Protein AF-A0A958ZWV7-F1 (afdb_monomer_lite)

Sequence (128 aa):
MEQNTYFDALLYLLRVIVYADGVFDEDEVRAIKDICKQEDVSEEYYGDFVSRTKGFSEKKMYQNGIDMIQECTLDEQLRTFAWLYKIAEVDGKVHVKEVRFLLYSLRHTDIEFAQVEKKAGELPAILV

pLDDT: mean 87.5, std 10.65, range [54.66, 96.94]

Structure (mmCIF, N/CA/C/O backbone):
data_AF-A0A958ZWV7-F1
#
_entry.id   AF-A0A958ZWV7-F1
#
loop_
_atom_site.group_PDB
_atom_site.id
_atom_site.type_symbol
_atom_site.label_atom_id
_atom_site.label_alt_id
_atom_site.label_comp_id
_atom_site.label_asym_id
_atom_site.label_entity_id
_atom_site.label_seq_id
_atom_site.pdbx_PDB_ins_code
_atom_site.Cartn_x
_atom_site.Cartn_y
_atom_site.Cartn_z
_atom_site.occupancy
_atom_site.B_iso_or_equiv
_atom_site.auth_seq_id
_atom_site.auth_comp_id
_atom_site.auth_asym_id
_atom_site.auth_atom_id
_atom_site.pdbx_PDB_model_num
ATOM 1 N N . MET A 1 1 ? -15.580 13.233 -5.140 1.00 54.66 1 MET A N 1
ATOM 2 C CA . MET A 1 1 ? -14.699 12.662 -6.178 1.00 54.66 1 MET A CA 1
ATOM 3 C C . MET A 1 1 ? -15.098 11.222 -6.428 1.00 54.66 1 MET A C 1
ATOM 5 O O . MET A 1 1 ? -15.689 10.617 -5.539 1.00 54.66 1 MET A O 1
ATOM 9 N N . GLU A 1 2 ? -14.842 10.703 -7.624 1.00 60.16 2 GLU A N 1
ATOM 10 C CA . GLU A 1 2 ? -15.098 9.297 -7.938 1.00 60.16 2 GLU A CA 1
ATOM 11 C C . GLU A 1 2 ? -14.123 8.422 -7.142 1.00 60.16 2 GLU A C 1
ATOM 13 O O . GLU A 1 2 ? -12.933 8.723 -7.047 1.00 60.16 2 GLU A O 1
ATOM 18 N N . GLN A 1 3 ? -14.653 7.402 -6.477 1.00 70.12 3 GLN A N 1
ATOM 19 C CA . GLN A 1 3 ? -13.875 6.495 -5.647 1.00 70.12 3 GLN A CA 1
ATOM 20 C C . GLN A 1 3 ? -13.039 5.591 -6.560 1.00 70.12 3 GLN A C 1
ATOM 22 O O . GLN A 1 3 ? -13.586 4.981 -7.475 1.00 70.12 3 GLN A O 1
ATOM 27 N N . ASN A 1 4 ? -11.727 5.513 -6.333 1.00 91.00 4 ASN A N 1
ATOM 28 C CA . ASN A 1 4 ? -10.831 4.658 -7.103 1.00 91.00 4 ASN A CA 1
ATOM 29 C C . ASN A 1 4 ? -10.458 3.434 -6.256 1.00 91.00 4 ASN A C 1
ATOM 31 O O . ASN A 1 4 ? -9.744 3.552 -5.258 1.00 91.00 4 ASN A O 1
ATOM 35 N N . THR A 1 5 ? -10.957 2.260 -6.651 1.00 95.25 5 THR A N 1
ATOM 36 C CA . THR A 1 5 ? -10.759 0.996 -5.925 1.00 95.25 5 THR A CA 1
ATOM 37 C C . THR A 1 5 ? -9.283 0.659 -5.729 1.00 95.25 5 THR A C 1
ATOM 39 O O . THR A 1 5 ? -8.903 0.250 -4.634 1.00 95.25 5 THR A O 1
ATOM 42 N N . TYR A 1 6 ? -8.440 0.893 -6.739 1.00 96.56 6 TYR A N 1
ATOM 43 C CA . TYR A 1 6 ? -7.003 0.640 -6.655 1.00 96.56 6 TYR A CA 1
ATOM 44 C C . TYR A 1 6 ? -6.324 1.549 -5.625 1.00 96.56 6 TYR A C 1
ATOM 46 O O . TYR A 1 6 ? -5.631 1.063 -4.729 1.00 96.56 6 TYR A O 1
ATOM 54 N N . PHE A 1 7 ? -6.568 2.860 -5.691 1.00 96.81 7 PHE A N 1
ATOM 55 C CA . PHE A 1 7 ? -5.989 3.802 -4.728 1.00 96.81 7 PHE A CA 1
ATOM 56 C C . PHE A 1 7 ? -6.476 3.538 -3.304 1.00 96.81 7 PHE A C 1
ATOM 58 O O . PHE A 1 7 ? -5.694 3.606 -2.357 1.00 96.81 7 PHE A O 1
ATOM 65 N N . ASP A 1 8 ? -7.750 3.188 -3.144 1.00 96.31 8 ASP A N 1
ATOM 66 C CA . ASP A 1 8 ? -8.300 2.818 -1.845 1.00 96.31 8 ASP A CA 1
ATOM 67 C C . ASP A 1 8 ? -7.630 1.564 -1.285 1.00 96.31 8 ASP A C 1
ATOM 69 O O . ASP A 1 8 ? -7.192 1.577 -0.133 1.00 96.31 8 ASP A O 1
ATOM 73 N N . ALA A 1 9 ? -7.502 0.514 -2.099 1.00 96.56 9 ALA A N 1
ATOM 74 C CA . ALA A 1 9 ? -6.837 -0.725 -1.719 1.00 96.56 9 ALA A CA 1
ATOM 75 C C . ALA A 1 9 ? -5.378 -0.479 -1.307 1.00 96.56 9 ALA A C 1
ATOM 77 O O . ALA A 1 9 ? -4.964 -0.896 -0.222 1.00 96.56 9 ALA A O 1
ATOM 78 N N . LEU A 1 10 ? -4.624 0.260 -2.128 1.00 96.94 10 LEU A N 1
ATOM 79 C CA . LEU A 1 10 ? -3.239 0.637 -1.852 1.00 96.94 10 LEU A CA 1
ATOM 80 C C . LEU A 1 10 ? -3.117 1.371 -0.512 1.00 96.94 10 LEU A C 1
ATOM 82 O O . LEU A 1 10 ? -2.317 0.981 0.336 1.00 96.94 10 LEU A O 1
ATOM 86 N N . LEU A 1 11 ? -3.929 2.406 -0.290 1.00 95.56 11 LEU A N 1
ATOM 87 C CA . LEU A 1 11 ? -3.855 3.227 0.918 1.00 95.56 11 LEU A CA 1
ATOM 88 C C . LEU A 1 11 ? -4.293 2.471 2.178 1.00 95.56 11 LEU A C 1
ATOM 90 O O . LEU A 1 11 ? -3.682 2.650 3.234 1.00 95.56 11 LEU A O 1
ATOM 94 N N . TYR A 1 12 ? -5.316 1.614 2.085 1.00 95.50 12 TYR A N 1
ATOM 95 C CA . TYR A 1 12 ? -5.710 0.745 3.196 1.00 95.50 12 TYR A CA 1
ATOM 96 C C . TYR A 1 12 ? -4.583 -0.210 3.581 1.00 95.50 12 TYR A C 1
ATOM 98 O O . TYR A 1 12 ? -4.257 -0.313 4.762 1.00 95.50 12 TYR A O 1
ATOM 106 N N . LEU A 1 13 ? -3.969 -0.879 2.603 1.00 94.44 13 LEU A N 1
ATOM 107 C CA . LEU A 1 13 ? -2.923 -1.865 2.866 1.00 94.44 13 LEU A CA 1
ATOM 108 C C . LEU A 1 13 ? -1.611 -1.220 3.319 1.00 94.44 13 LEU A C 1
ATOM 110 O O . LEU A 1 13 ? -0.982 -1.742 4.236 1.00 94.44 13 LEU A O 1
ATOM 114 N N . LEU A 1 14 ? -1.237 -0.059 2.768 1.00 92.06 14 LEU A N 1
ATOM 115 C CA . LEU A 1 14 ? -0.104 0.717 3.277 1.00 92.06 14 LEU A CA 1
ATOM 116 C C . LEU A 1 14 ? -0.323 1.046 4.750 1.00 92.06 14 LEU A C 1
ATOM 118 O O . LEU A 1 14 ? 0.526 0.726 5.572 1.00 92.06 14 LEU A O 1
ATOM 122 N N . ARG A 1 15 ? -1.495 1.590 5.107 1.00 89.06 15 ARG A N 1
ATOM 123 C CA . ARG A 1 15 ? -1.832 1.901 6.503 1.00 89.06 15 ARG A CA 1
ATOM 124 C C . ARG A 1 15 ? -1.769 0.681 7.412 1.00 89.06 15 ARG A C 1
ATOM 126 O O . ARG A 1 15 ? -1.289 0.828 8.521 1.00 89.06 15 ARG A O 1
ATOM 133 N N . VAL A 1 16 ? -2.229 -0.488 6.971 1.00 88.62 16 VAL A N 1
ATOM 134 C CA . VAL A 1 16 ? -2.141 -1.728 7.764 1.00 88.62 16 VAL A CA 1
ATOM 135 C C . VAL A 1 16 ? -0.693 -2.092 8.067 1.00 88.62 16 VAL A C 1
ATOM 137 O O . VAL A 1 16 ? -0.389 -2.469 9.191 1.00 88.62 16 VAL A O 1
ATOM 140 N N . ILE A 1 17 ? 0.188 -1.974 7.075 1.00 84.31 17 ILE A N 1
ATOM 141 C CA . ILE A 1 17 ? 1.579 -2.388 7.223 1.00 84.31 17 ILE A CA 1
ATOM 142 C C . ILE A 1 17 ? 2.375 -1.418 8.099 1.00 84.31 17 ILE A C 1
ATOM 144 O O . ILE A 1 17 ? 3.082 -1.876 8.989 1.00 84.31 17 ILE A O 1
ATOM 148 N N . VAL A 1 18 ? 2.256 -0.103 7.886 1.00 80.19 18 VAL A N 1
ATOM 149 C CA . VAL A 1 18 ? 2.968 0.866 8.741 1.00 80.19 18 VAL A CA 1
ATOM 150 C C . VAL A 1 18 ? 2.317 1.037 10.115 1.00 80.19 18 VAL A C 1
ATOM 152 O O . VAL A 1 18 ? 3.003 1.263 11.089 1.00 80.19 18 VAL A O 1
ATOM 155 N N . TYR A 1 19 ? 1.009 0.821 10.272 1.00 72.44 19 TYR A N 1
ATOM 156 C CA . TYR A 1 19 ? 0.360 0.953 11.586 1.00 72.44 19 TYR A CA 1
ATOM 157 C C . TYR A 1 19 ? 0.444 -0.301 12.479 1.00 72.44 19 TYR A C 1
ATOM 159 O O . TYR A 1 19 ? -0.243 -0.371 13.500 1.00 72.44 19 TYR A O 1
ATOM 167 N N . ALA A 1 20 ? 1.246 -1.306 12.114 1.00 60.06 20 ALA A N 1
ATOM 168 C CA . ALA A 1 20 ? 1.278 -2.602 12.797 1.00 60.06 20 ALA A CA 1
ATOM 169 C C . ALA A 1 20 ? 1.714 -2.529 14.279 1.00 60.06 20 ALA A C 1
ATOM 171 O O . ALA A 1 20 ? 1.360 -3.409 15.065 1.00 60.06 20 ALA A O 1
ATOM 172 N N . ASP A 1 21 ? 2.447 -1.488 14.693 1.00 58.59 21 ASP A N 1
ATOM 173 C CA . ASP A 1 21 ? 2.897 -1.295 16.081 1.00 58.59 21 ASP A CA 1
ATOM 174 C C . ASP A 1 21 ? 1.994 -0.355 16.916 1.00 58.59 21 ASP A C 1
ATOM 176 O O . ASP A 1 21 ? 2.197 -0.192 18.124 1.00 58.59 21 ASP A O 1
ATOM 180 N N . GLY A 1 22 ? 0.958 0.223 16.294 1.00 57.50 22 GLY A N 1
ATOM 181 C CA . GLY A 1 22 ? -0.002 1.132 16.919 1.00 57.50 22 GLY A CA 1
ATOM 182 C C . GLY A 1 22 ? 0.451 2.594 17.048 1.00 57.50 22 GLY A C 1
ATOM 183 O O . GLY A 1 22 ? -0.309 3.398 17.606 1.00 57.50 22 GLY A O 1
ATOM 184 N N . VAL A 1 23 ? 1.625 2.974 16.528 1.00 59.66 23 VAL A N 1
ATOM 185 C CA . VAL A 1 23 ? 2.163 4.342 16.575 1.00 59.66 23 VAL A CA 1
ATOM 186 C C . VAL A 1 23 ? 2.411 4.853 15.156 1.00 59.66 23 VAL A C 1
ATOM 188 O O . VAL A 1 23 ? 3.269 4.351 14.457 1.00 59.66 23 VAL A O 1
ATOM 191 N N . PHE A 1 24 ? 1.699 5.906 14.736 1.00 63.03 24 PHE A N 1
ATOM 192 C CA . PHE A 1 24 ? 2.049 6.599 13.490 1.00 63.03 24 PHE A CA 1
ATOM 193 C C . PHE A 1 24 ? 3.275 7.485 13.715 1.00 63.03 24 PHE A C 1
ATOM 195 O O . PHE A 1 24 ? 3.186 8.505 14.405 1.00 63.03 24 PHE A O 1
ATOM 202 N N . ASP A 1 25 ? 4.384 7.105 13.098 1.00 71.88 25 ASP A N 1
ATOM 203 C CA . ASP A 1 25 ? 5.602 7.902 12.983 1.00 71.88 25 ASP A CA 1
ATOM 204 C C . ASP A 1 25 ? 5.462 8.911 11.813 1.00 71.88 25 ASP A C 1
ATOM 206 O O . ASP A 1 25 ? 4.746 8.682 10.832 1.00 71.88 25 ASP A O 1
ATOM 210 N N . GLU A 1 26 ? 6.100 10.080 11.921 1.00 79.69 26 GLU A N 1
ATOM 211 C CA . GLU A 1 26 ? 6.135 11.067 10.838 1.00 79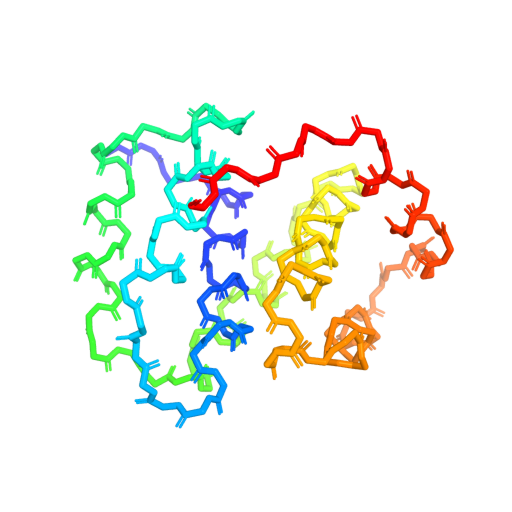.69 26 GLU A CA 1
ATOM 212 C C . GLU A 1 26 ? 6.778 10.514 9.561 1.00 79.69 26 GLU A C 1
ATOM 214 O O . GLU A 1 26 ? 6.339 10.868 8.462 1.00 79.69 26 GLU A O 1
ATOM 219 N N . ASP A 1 27 ? 7.783 9.651 9.692 1.00 80.12 27 ASP A N 1
ATOM 220 C CA . ASP A 1 27 ? 8.518 9.076 8.570 1.00 80.12 27 ASP A CA 1
ATOM 221 C C . ASP A 1 27 ? 7.626 8.111 7.766 1.00 80.12 27 ASP A C 1
ATOM 223 O O . ASP A 1 27 ? 7.618 8.148 6.536 1.00 80.12 27 ASP A O 1
ATOM 227 N N . GLU A 1 28 ? 6.741 7.357 8.423 1.00 79.94 28 GLU A N 1
ATOM 228 C CA . GLU A 1 28 ? 5.744 6.506 7.755 1.00 79.94 28 GLU A CA 1
ATOM 229 C C . GLU A 1 28 ? 4.721 7.327 6.964 1.00 79.94 28 GLU A C 1
ATOM 231 O O . GLU A 1 28 ? 4.323 6.978 5.847 1.00 79.94 28 GLU A O 1
ATOM 236 N N . VAL A 1 29 ? 4.299 8.463 7.526 1.00 85.19 29 VAL A N 1
ATOM 237 C CA . VAL A 1 29 ? 3.393 9.388 6.839 1.00 85.19 29 VAL A CA 1
ATOM 238 C C . VAL A 1 29 ? 4.081 10.015 5.627 1.00 85.19 29 VAL A C 1
ATOM 240 O O . VAL A 1 29 ? 3.427 10.200 4.595 1.00 85.19 29 VAL A O 1
ATOM 243 N N . ARG A 1 30 ? 5.376 10.344 5.724 1.00 88.31 30 ARG A N 1
ATOM 244 C CA . ARG A 1 30 ? 6.164 10.840 4.585 1.00 88.31 30 ARG A CA 1
ATOM 245 C C . ARG A 1 30 ? 6.310 9.770 3.509 1.00 88.31 30 ARG A C 1
ATOM 247 O O . ARG A 1 30 ? 6.030 10.079 2.354 1.00 88.31 30 ARG A O 1
ATOM 254 N N . ALA A 1 31 ? 6.618 8.529 3.885 1.00 88.69 31 ALA A N 1
ATOM 255 C CA . ALA A 1 31 ? 6.714 7.402 2.961 1.00 88.69 31 ALA A CA 1
ATOM 256 C C . ALA A 1 31 ? 5.410 7.196 2.174 1.00 88.69 31 ALA A C 1
ATOM 258 O O . ALA A 1 31 ? 5.435 7.149 0.946 1.00 88.69 31 ALA A O 1
ATOM 259 N N . ILE A 1 32 ? 4.253 7.163 2.852 1.00 91.50 32 ILE A N 1
ATOM 260 C CA . ILE A 1 32 ? 2.951 7.048 2.172 1.00 91.50 32 ILE A CA 1
ATOM 261 C C . ILE A 1 32 ? 2.730 8.219 1.210 1.00 91.50 32 ILE A C 1
ATOM 263 O O . ILE A 1 32 ? 2.288 8.011 0.084 1.00 91.50 32 ILE A O 1
ATOM 267 N N . LYS A 1 33 ? 3.030 9.454 1.629 1.00 92.19 33 LYS A N 1
ATOM 268 C CA . LYS A 1 33 ? 2.859 10.633 0.767 1.00 92.19 33 LYS A CA 1
ATOM 269 C C . LYS A 1 33 ? 3.763 10.597 -0.460 1.00 92.19 33 LYS A C 1
ATOM 271 O O . LYS A 1 33 ? 3.344 11.076 -1.510 1.00 92.19 33 LYS A O 1
ATOM 276 N N . ASP A 1 34 ? 4.977 10.075 -0.339 1.00 92.94 34 ASP A N 1
ATOM 277 C CA . ASP A 1 34 ? 5.867 9.909 -1.483 1.00 92.94 34 ASP A CA 1
ATOM 278 C C . ASP A 1 34 ? 5.310 8.864 -2.457 1.00 92.94 34 ASP A C 1
ATOM 280 O O . ASP A 1 34 ? 5.165 9.157 -3.640 1.00 92.94 34 ASP A O 1
ATOM 284 N N . ILE A 1 35 ? 4.844 7.714 -1.955 1.00 94.56 35 ILE A N 1
ATOM 285 C CA . ILE A 1 35 ? 4.162 6.697 -2.775 1.00 94.56 35 ILE A CA 1
ATOM 286 C C . ILE A 1 35 ? 2.938 7.291 -3.487 1.00 94.56 35 ILE A C 1
ATOM 288 O O . ILE A 1 35 ? 2.779 7.092 -4.688 1.00 94.56 35 ILE A O 1
ATOM 292 N N . CYS A 1 36 ? 2.111 8.079 -2.789 1.00 95.38 36 CYS A N 1
ATOM 293 C CA . CYS A 1 36 ? 0.980 8.783 -3.399 1.00 95.38 36 CYS A CA 1
ATOM 294 C C . CYS A 1 36 ? 1.412 9.643 -4.591 1.00 95.38 36 CYS A C 1
ATOM 296 O O . CYS A 1 36 ? 0.752 9.614 -5.622 1.00 95.38 36 CYS A O 1
ATOM 298 N N . LYS A 1 37 ? 2.522 10.385 -4.478 1.00 94.88 37 LYS A N 1
ATOM 299 C CA . LYS A 1 37 ? 3.041 11.198 -5.588 1.00 94.88 37 LYS A CA 1
ATOM 300 C C . LYS A 1 37 ? 3.499 10.338 -6.763 1.00 94.88 37 LYS A C 1
ATOM 302 O O . LYS A 1 37 ? 3.248 10.714 -7.898 1.00 94.88 37 LYS A O 1
ATOM 307 N N . GLN A 1 38 ? 4.160 9.210 -6.499 1.00 95.31 38 GLN A N 1
ATOM 308 C CA . GLN A 1 38 ? 4.631 8.293 -7.547 1.00 95.31 38 GLN A CA 1
ATOM 309 C C . GLN A 1 38 ? 3.478 7.581 -8.273 1.00 95.31 38 GLN A C 1
ATOM 311 O O . GLN A 1 38 ? 3.629 7.179 -9.423 1.00 95.31 38 GLN A O 1
ATOM 316 N N . GLU A 1 39 ? 2.337 7.422 -7.603 1.00 95.12 39 GLU A N 1
ATOM 317 C CA . GLU A 1 39 ? 1.111 6.819 -8.139 1.00 95.12 39 GLU A CA 1
ATOM 318 C C . GLU A 1 39 ? 0.084 7.864 -8.618 1.00 95.12 39 GLU A C 1
ATOM 320 O O . GLU A 1 39 ? -1.058 7.514 -8.910 1.00 95.12 39 GLU A O 1
ATOM 325 N N . ASP A 1 40 ? 0.471 9.145 -8.690 1.00 94.88 40 ASP A N 1
ATOM 326 C CA . ASP A 1 40 ? -0.389 10.268 -9.089 1.00 94.88 40 ASP A CA 1
ATOM 327 C C . ASP A 1 40 ? -1.695 10.393 -8.265 1.00 94.88 40 ASP A C 1
ATOM 329 O O . ASP A 1 40 ? -2.718 10.910 -8.725 1.00 94.88 40 ASP A O 1
ATOM 333 N N . VAL A 1 41 ? -1.665 9.962 -7.002 1.00 95.50 41 VAL A N 1
ATOM 334 C CA . VAL A 1 41 ? -2.755 10.157 -6.040 1.00 95.50 41 VAL A CA 1
ATOM 335 C C . VAL A 1 41 ? -2.724 11.603 -5.551 1.00 95.50 41 VAL A C 1
ATOM 337 O O . VAL A 1 41 ? -1.765 12.047 -4.914 1.00 95.50 41 VAL A O 1
ATOM 340 N N . SER A 1 42 ? -3.796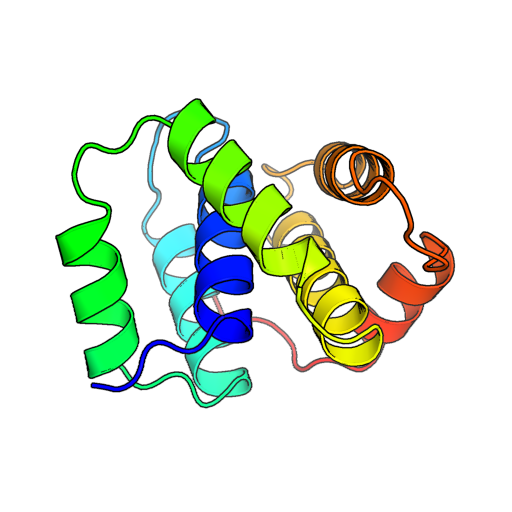 12.351 -5.818 1.00 94.75 42 SER A N 1
ATOM 341 C CA . SER A 1 42 ? -3.878 13.757 -5.419 1.00 94.75 42 SER A CA 1
ATOM 342 C C . SER A 1 42 ? -3.885 13.929 -3.895 1.00 94.75 42 SER A C 1
ATOM 344 O O . SER A 1 42 ? -4.399 13.093 -3.145 1.00 94.75 42 SER A O 1
ATOM 346 N N . GLU A 1 43 ? -3.360 15.062 -3.418 1.00 92.44 43 GLU A N 1
ATOM 347 C CA . GLU A 1 43 ? -3.403 15.397 -1.988 1.00 92.44 43 GLU A CA 1
ATOM 348 C C . GLU A 1 43 ? -4.841 15.489 -1.458 1.00 92.44 43 GLU A C 1
ATOM 350 O O . GLU A 1 43 ? -5.094 15.117 -0.314 1.00 92.44 43 GLU A O 1
ATOM 355 N N . GLU A 1 44 ? -5.783 15.933 -2.297 1.00 93.75 44 GLU A N 1
ATOM 356 C CA . GLU A 1 44 ? -7.213 15.973 -1.976 1.00 93.75 44 GLU A CA 1
ATOM 357 C C . GLU A 1 44 ? -7.765 14.558 -1.752 1.00 93.75 44 GLU A C 1
ATOM 359 O O . GLU A 1 44 ? -8.379 14.297 -0.720 1.00 93.75 44 GLU A O 1
ATOM 364 N N . TYR A 1 45 ? -7.467 13.615 -2.657 1.00 95.38 45 TYR A N 1
ATOM 365 C CA . TYR A 1 45 ? -7.898 12.220 -2.529 1.00 95.38 45 TYR A CA 1
ATOM 366 C C . TYR A 1 45 ? -7.331 11.575 -1.262 1.00 95.38 45 TYR A C 1
ATOM 368 O O . TYR A 1 45 ? -8.047 10.914 -0.508 1.00 95.38 45 TYR A O 1
ATOM 376 N N . TYR A 1 46 ? -6.043 11.800 -0.988 1.00 94.25 46 TYR A N 1
ATOM 377 C CA . TYR A 1 46 ? -5.409 11.299 0.227 1.00 94.25 46 TYR A CA 1
ATOM 378 C C . TYR A 1 46 ? -5.992 11.943 1.497 1.00 94.25 46 TYR A C 1
ATOM 380 O O . TYR A 1 46 ? -6.228 11.254 2.490 1.00 94.25 46 TYR A O 1
ATOM 388 N N . GLY A 1 47 ? -6.269 13.249 1.481 1.00 92.75 47 GLY A N 1
ATOM 389 C CA . GLY A 1 47 ? -6.907 13.956 2.594 1.00 92.75 47 GLY A CA 1
ATOM 390 C C . GLY A 1 47 ? -8.313 13.431 2.900 1.00 92.75 47 GLY A C 1
ATOM 391 O O . GLY A 1 47 ? -8.650 13.187 4.067 1.00 92.75 47 GLY A O 1
ATOM 392 N N . ASP A 1 48 ? -9.100 13.174 1.858 1.00 94.00 48 ASP A N 1
ATOM 393 C CA . ASP A 1 48 ? -10.417 12.547 1.958 1.00 94.00 48 ASP A CA 1
ATOM 394 C C . ASP A 1 48 ? -10.315 11.118 2.497 1.00 94.00 48 ASP A C 1
ATOM 396 O O . ASP A 1 48 ? -11.074 10.740 3.397 1.00 94.00 48 ASP A O 1
ATOM 400 N N . PHE A 1 49 ? -9.333 10.344 2.018 1.00 93.81 49 PHE A N 1
ATOM 401 C CA . PHE A 1 49 ? -9.032 9.012 2.538 1.00 93.81 49 PHE A CA 1
ATOM 402 C C . PHE A 1 49 ? -8.763 9.054 4.046 1.00 93.81 49 PHE A C 1
ATOM 404 O O . PHE A 1 49 ? -9.403 8.333 4.809 1.00 93.81 49 PHE A O 1
ATOM 411 N N . VAL A 1 50 ? -7.862 9.923 4.505 1.00 91.56 50 VAL A N 1
ATOM 412 C CA . VAL A 1 50 ? -7.510 10.023 5.931 1.00 91.56 50 VAL A CA 1
ATOM 413 C C . VAL A 1 50 ? -8.720 10.434 6.773 1.00 91.56 50 VAL A C 1
ATOM 415 O O . VAL A 1 50 ? -8.929 9.909 7.870 1.00 91.56 50 VAL A O 1
ATOM 418 N N . SER A 1 51 ? -9.542 11.348 6.256 1.00 91.69 51 SER A N 1
ATOM 419 C CA . SER A 1 51 ? -10.734 11.840 6.948 1.00 91.69 51 SER A CA 1
ATOM 420 C C . SER A 1 51 ? -11.799 10.753 7.103 1.00 91.69 51 SER A C 1
ATOM 422 O O . SER A 1 51 ? -12.321 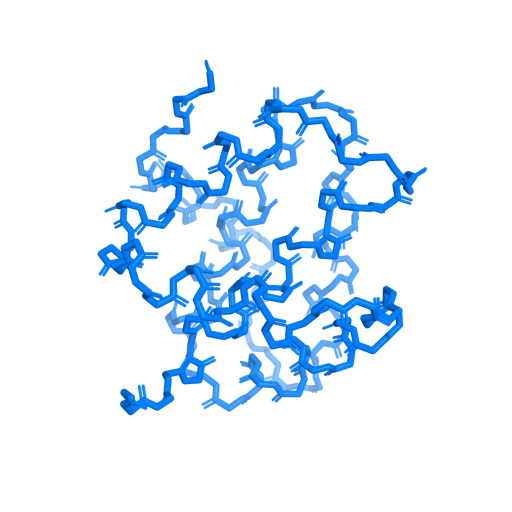10.559 8.204 1.00 91.69 51 SER A O 1
ATOM 424 N N . ARG A 1 52 ? -12.097 9.997 6.037 1.00 92.50 52 ARG A N 1
ATOM 425 C CA . ARG A 1 52 ? -13.138 8.951 6.048 1.00 92.50 52 ARG A CA 1
ATOM 426 C C . ARG A 1 52 ? -12.730 7.696 6.826 1.00 92.50 52 ARG A C 1
ATOM 428 O O . ARG A 1 52 ? -13.597 6.988 7.330 1.00 92.50 52 ARG A O 1
ATOM 435 N N . THR A 1 53 ? -11.430 7.407 6.934 1.00 91.00 53 THR A N 1
ATOM 436 C CA . THR A 1 53 ? -10.921 6.245 7.685 1.00 91.00 53 THR A CA 1
ATOM 437 C C . THR A 1 53 ? -10.578 6.577 9.133 1.00 91.00 53 THR A C 1
ATOM 439 O O . THR A 1 53 ? -10.085 5.715 9.865 1.00 91.00 53 THR A O 1
ATOM 442 N N . LYS A 1 54 ? -10.826 7.814 9.578 1.00 88.75 54 LYS A N 1
ATOM 443 C CA . LYS A 1 54 ? -10.575 8.230 10.957 1.00 88.75 54 LYS A CA 1
ATOM 444 C C . LYS A 1 54 ? -11.356 7.341 11.930 1.00 88.75 54 LYS A C 1
ATOM 446 O O . LYS A 1 54 ? -12.574 7.214 11.840 1.00 88.75 54 LYS A O 1
ATOM 451 N N . GLY A 1 55 ? -10.643 6.732 12.876 1.00 86.69 55 GLY A N 1
ATOM 452 C CA . GLY A 1 55 ? -11.232 5.843 13.882 1.00 86.69 55 GLY A CA 1
ATOM 453 C C . GLY A 1 55 ? -11.562 4.433 13.383 1.00 86.69 55 GLY A C 1
ATOM 454 O O . GLY A 1 55 ? -12.175 3.664 14.121 1.00 86.69 55 GLY A O 1
ATOM 455 N N . PHE A 1 56 ? -11.175 4.064 12.157 1.00 90.81 56 PHE A N 1
ATOM 456 C CA . PHE A 1 56 ? -11.231 2.663 11.744 1.00 90.81 56 PHE A CA 1
ATOM 457 C C . PHE A 1 56 ? -10.206 1.864 12.549 1.00 90.81 56 PHE A C 1
ATOM 459 O O . PHE A 1 56 ? -9.092 2.326 12.782 1.00 90.81 56 PHE A O 1
ATOM 466 N N . SER A 1 57 ? -10.588 0.660 12.970 1.00 88.94 57 SER A N 1
ATOM 467 C CA . SER A 1 57 ? -9.637 -0.285 13.547 1.00 88.94 57 SER A CA 1
ATOM 468 C C . SER A 1 57 ? -8.735 -0.863 12.460 1.00 88.94 57 SER A C 1
ATOM 470 O O . SER A 1 57 ? -9.142 -0.959 11.301 1.00 88.94 57 SER A O 1
ATOM 472 N N . GLU A 1 58 ? -7.553 -1.331 12.850 1.00 86.81 58 GLU A N 1
ATOM 473 C CA . GLU A 1 58 ? -6.628 -2.051 11.967 1.00 86.81 58 GLU A CA 1
ATOM 474 C C . GLU A 1 58 ? -7.331 -3.212 11.250 1.00 86.81 58 GLU A C 1
ATOM 476 O O . GLU A 1 58 ? -7.302 -3.296 10.027 1.00 86.81 58 GLU A O 1
ATOM 481 N N . LYS A 1 59 ? -8.097 -4.033 11.986 1.00 90.44 59 LYS A N 1
ATOM 482 C CA . LYS A 1 59 ? -8.909 -5.116 11.408 1.00 90.44 59 LYS A CA 1
ATOM 483 C C . LYS A 1 59 ? -9.838 -4.624 10.295 1.00 90.44 59 LYS A C 1
ATOM 485 O O . LYS A 1 59 ? -9.991 -5.308 9.287 1.00 90.44 59 LYS A O 1
ATOM 490 N N . LYS A 1 60 ? -10.479 -3.464 10.473 1.00 92.88 60 LYS A N 1
ATOM 491 C CA . LYS A 1 60 ? -11.381 -2.897 9.465 1.00 92.88 60 LYS A CA 1
ATOM 492 C C . LYS A 1 60 ? -10.607 -2.371 8.254 1.00 92.88 60 LYS A C 1
ATOM 494 O O . LYS A 1 60 ? -11.059 -2.569 7.133 1.00 92.88 60 LYS A O 1
ATOM 499 N N . MET A 1 61 ? -9.453 -1.735 8.468 1.00 92.25 61 MET A N 1
ATOM 500 C CA . MET A 1 61 ? -8.569 -1.308 7.376 1.00 92.25 61 MET A CA 1
ATOM 501 C C . MET A 1 61 ? -8.059 -2.509 6.574 1.00 92.25 61 MET A C 1
ATOM 503 O O . MET A 1 61 ? -8.134 -2.489 5.351 1.00 92.25 61 MET A O 1
ATOM 507 N N . TYR A 1 62 ? -7.641 -3.578 7.258 1.00 92.25 62 TYR A N 1
ATOM 508 C CA . TYR A 1 62 ? -7.230 -4.843 6.651 1.00 92.25 62 TYR A CA 1
ATOM 509 C C . TYR A 1 62 ? -8.340 -5.445 5.796 1.00 92.25 62 TYR A C 1
ATOM 511 O O . TYR A 1 62 ? -8.118 -5.743 4.628 1.00 92.25 62 TYR A O 1
ATOM 519 N N . GLN A 1 63 ? -9.542 -5.601 6.357 1.00 93.81 63 GLN A N 1
ATOM 520 C CA . GLN A 1 63 ? -10.668 -6.199 5.637 1.00 93.81 63 GLN A CA 1
ATOM 521 C C . GLN A 1 63 ? -11.012 -5.396 4.384 1.00 93.81 63 GLN A C 1
ATOM 523 O O . GLN A 1 63 ? -11.052 -5.965 3.300 1.00 93.81 63 GLN A O 1
ATOM 528 N N . ASN A 1 64 ? -11.145 -4.073 4.514 1.00 95.06 64 ASN A N 1
ATOM 529 C CA . ASN A 1 64 ? -11.414 -3.203 3.373 1.00 95.06 64 ASN A CA 1
ATOM 530 C C . ASN A 1 64 ? -10.308 -3.285 2.310 1.00 95.06 64 ASN A C 1
ATOM 532 O O . ASN A 1 64 ? -10.613 -3.390 1.128 1.00 95.06 64 ASN A O 1
ATOM 536 N N . GLY A 1 65 ? -9.036 -3.261 2.720 1.00 95.06 65 GLY A N 1
ATOM 537 C CA . GLY A 1 65 ? -7.904 -3.364 1.801 1.00 95.06 65 GLY A CA 1
ATOM 538 C C . GLY A 1 65 ? -7.886 -4.688 1.038 1.00 95.06 65 GLY A C 1
ATOM 539 O O . GLY A 1 65 ? -7.724 -4.682 -0.178 1.00 95.06 65 GLY A O 1
ATOM 540 N N . ILE A 1 66 ? -8.108 -5.813 1.728 1.00 94.62 66 ILE A N 1
ATOM 541 C CA . ILE A 1 66 ? -8.148 -7.147 1.110 1.00 94.62 66 ILE A CA 1
ATOM 542 C C . ILE A 1 66 ? -9.361 -7.324 0.194 1.00 94.62 66 ILE A C 1
ATOM 544 O O . ILE A 1 66 ? -9.231 -7.928 -0.869 1.00 94.62 66 ILE A O 1
ATOM 548 N N . ASP A 1 67 ? -10.529 -6.814 0.573 1.00 94.44 67 ASP A N 1
ATOM 549 C CA . ASP A 1 67 ? -11.716 -6.920 -0.275 1.00 94.44 67 ASP A CA 1
ATOM 550 C C . ASP A 1 67 ? -11.543 -6.083 -1.554 1.00 94.44 67 ASP A C 1
ATOM 552 O O . ASP A 1 67 ? -11.782 -6.585 -2.649 1.00 94.44 67 ASP A O 1
ATOM 556 N N . MET A 1 68 ? -11.021 -4.856 -1.444 1.00 95.50 68 MET A N 1
ATOM 557 C CA . MET A 1 68 ? -10.811 -3.969 -2.596 1.00 95.50 68 MET A CA 1
ATOM 558 C C . MET A 1 68 ? -9.668 -4.427 -3.511 1.00 95.50 68 MET A C 1
ATOM 560 O O . MET A 1 68 ? -9.796 -4.361 -4.732 1.00 95.50 68 MET A O 1
ATOM 564 N N . ILE A 1 69 ? -8.554 -4.930 -2.963 1.00 95.81 69 ILE A N 1
ATOM 565 C CA . ILE A 1 69 ? -7.416 -5.364 -3.792 1.00 95.81 69 ILE A CA 1
ATOM 566 C C . ILE A 1 69 ? -7.769 -6.583 -4.655 1.00 95.81 69 ILE A C 1
ATOM 568 O O . ILE A 1 69 ? -7.206 -6.761 -5.730 1.00 95.81 69 ILE A O 1
ATOM 572 N N . GLN A 1 70 ? -8.734 -7.403 -4.227 1.00 93.81 70 GLN A N 1
ATOM 573 C CA . GLN A 1 70 ? -9.231 -8.534 -5.018 1.00 93.81 70 GLN A CA 1
ATOM 574 C C . GLN A 1 70 ? -10.066 -8.110 -6.229 1.00 93.81 70 GLN A C 1
ATOM 576 O O . GLN A 1 70 ? -10.205 -8.891 -7.167 1.00 93.81 70 GLN A O 1
ATOM 581 N N . GLU A 1 71 ? -10.611 -6.895 -6.218 1.00 93.75 71 GLU A N 1
ATOM 582 C CA . GLU A 1 71 ? -11.333 -6.310 -7.352 1.00 93.75 71 GLU A CA 1
ATOM 583 C C . GLU A 1 71 ? -10.386 -5.625 -8.350 1.00 93.75 71 GLU A C 1
ATOM 585 O O . GLU A 1 71 ? -10.791 -5.300 -9.466 1.00 93.75 71 GLU A O 1
ATOM 590 N N . CYS A 1 72 ? -9.123 -5.419 -7.964 1.00 94.69 72 CYS A N 1
ATOM 591 C CA . CYS A 1 72 ? -8.110 -4.794 -8.805 1.00 94.69 72 CYS A CA 1
ATOM 592 C C . CYS A 1 72 ? -7.556 -5.774 -9.847 1.00 94.69 72 CYS A C 1
ATOM 594 O O . CYS A 1 72 ? -7.558 -6.996 -9.666 1.00 94.69 72 CYS A O 1
ATOM 596 N N . THR A 1 73 ? -7.015 -5.230 -10.933 1.00 94.69 73 THR A N 1
ATOM 597 C CA . THR A 1 73 ? -6.297 -6.004 -11.950 1.00 94.69 73 THR A CA 1
ATOM 598 C C . THR A 1 73 ? -5.016 -6.624 -11.388 1.00 94.69 73 THR A C 1
ATOM 600 O O . THR A 1 73 ? -4.469 -6.170 -10.386 1.00 94.69 73 THR A O 1
ATOM 603 N N . LEU A 1 74 ? -4.478 -7.646 -12.062 1.00 93.81 74 LEU A N 1
ATOM 604 C CA . LEU A 1 74 ? -3.218 -8.272 -11.640 1.00 93.8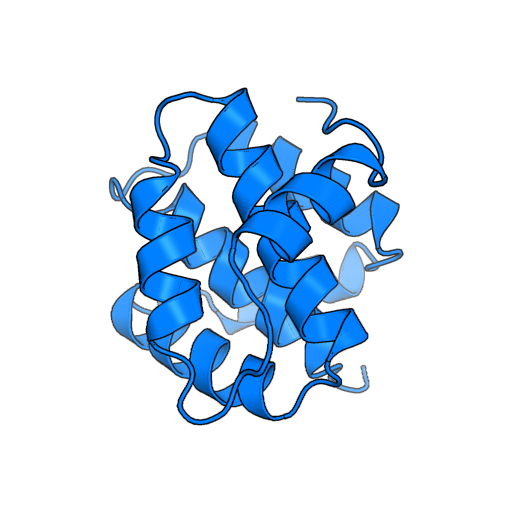1 74 LEU A CA 1
ATOM 605 C C . LEU A 1 74 ? -2.035 -7.287 -11.610 1.00 93.81 74 LEU A C 1
ATOM 607 O O . LEU A 1 74 ? -1.178 -7.421 -10.742 1.00 93.81 74 LEU A O 1
ATOM 611 N N . ASP A 1 75 ? -1.978 -6.305 -12.521 1.00 94.94 75 ASP A N 1
ATOM 612 C CA . ASP A 1 75 ? -0.906 -5.293 -12.505 1.00 94.94 75 ASP A CA 1
ATOM 613 C C . ASP A 1 75 ? -1.032 -4.369 -11.291 1.00 94.94 75 ASP A C 1
ATOM 615 O O . ASP A 1 75 ? -0.046 -4.134 -10.597 1.00 94.94 75 ASP A O 1
ATOM 619 N N . GLU A 1 76 ? -2.248 -3.913 -10.984 1.00 96.31 76 GLU A N 1
ATOM 620 C CA . GLU A 1 76 ? -2.539 -3.099 -9.800 1.00 96.31 76 GLU A CA 1
ATOM 621 C C . GLU A 1 76 ? -2.236 -3.860 -8.507 1.00 96.31 76 GLU A C 1
ATOM 623 O O . GLU A 1 76 ? -1.545 -3.336 -7.637 1.00 96.31 76 GLU A O 1
ATOM 628 N N . GLN A 1 77 ? -2.661 -5.124 -8.406 1.00 96.00 77 GLN A N 1
ATOM 629 C CA . GLN A 1 77 ? -2.316 -5.996 -7.281 1.00 96.00 77 GLN A CA 1
ATOM 630 C C . GLN A 1 77 ? -0.795 -6.106 -7.119 1.00 96.00 77 GLN A C 1
ATOM 632 O O . GLN A 1 77 ? -0.258 -5.832 -6.044 1.00 96.00 77 GLN A O 1
ATOM 637 N N . LEU A 1 78 ? -0.087 -6.463 -8.196 1.00 96.38 78 LEU A N 1
ATOM 638 C CA . LEU A 1 78 ? 1.366 -6.625 -8.193 1.00 96.38 78 LEU A CA 1
ATOM 639 C C . LEU A 1 78 ? 2.073 -5.333 -7.776 1.00 96.38 78 LEU A C 1
ATOM 641 O O . LEU A 1 78 ? 3.013 -5.364 -6.981 1.00 96.38 78 LEU A O 1
ATOM 645 N N . ARG A 1 79 ? 1.606 -4.196 -8.287 1.00 96.75 79 ARG A N 1
ATOM 646 C CA . ARG A 1 79 ? 2.125 -2.867 -7.970 1.00 96.75 79 ARG A CA 1
ATOM 647 C C . ARG A 1 79 ? 1.875 -2.487 -6.512 1.00 96.75 79 ARG A C 1
ATOM 649 O O . ARG A 1 79 ? 2.800 -2.008 -5.861 1.00 96.75 79 ARG A O 1
ATOM 656 N N . THR A 1 80 ? 0.691 -2.768 -5.963 1.00 96.56 80 THR A N 1
ATOM 657 C CA . THR A 1 80 ? 0.411 -2.576 -4.534 1.00 96.56 80 THR A CA 1
ATOM 658 C C . THR A 1 80 ? 1.374 -3.385 -3.675 1.00 96.56 80 THR A C 1
ATOM 660 O O . THR A 1 80 ? 2.041 -2.814 -2.814 1.00 96.56 80 THR A O 1
ATOM 663 N N . PHE A 1 81 ? 1.522 -4.689 -3.925 1.00 95.56 81 PHE A N 1
ATOM 664 C CA . PHE A 1 81 ? 2.453 -5.511 -3.146 1.00 95.56 81 PHE A CA 1
ATOM 665 C C . PHE A 1 81 ? 3.909 -5.082 -3.313 1.00 95.56 81 PHE A C 1
ATOM 667 O O . PHE A 1 81 ? 4.675 -5.177 -2.358 1.00 95.56 81 PHE A O 1
ATOM 674 N N . ALA A 1 82 ? 4.292 -4.570 -4.482 1.00 95.75 82 ALA A N 1
ATOM 675 C CA . ALA A 1 82 ? 5.628 -4.035 -4.704 1.00 95.75 82 ALA A CA 1
ATOM 676 C C . ALA A 1 82 ? 5.894 -2.784 -3.848 1.00 95.75 82 ALA A C 1
ATOM 678 O O . ALA A 1 82 ? 6.959 -2.684 -3.241 1.00 95.75 82 ALA A O 1
ATOM 679 N N . TRP A 1 83 ? 4.925 -1.873 -3.711 1.00 95.44 83 TRP A N 1
ATOM 680 C CA . TRP A 1 83 ? 5.037 -0.737 -2.786 1.00 95.44 83 TRP A CA 1
ATOM 681 C C . TRP A 1 83 ? 5.100 -1.169 -1.320 1.00 95.44 83 TRP A C 1
ATOM 683 O O . TRP A 1 83 ? 5.947 -0.679 -0.573 1.00 95.44 83 TRP A O 1
ATOM 693 N N . LEU A 1 84 ? 4.254 -2.125 -0.923 1.00 92.81 84 LEU A N 1
ATOM 694 C CA . LEU A 1 84 ? 4.266 -2.721 0.418 1.00 92.81 84 LEU A CA 1
ATOM 695 C C . LEU A 1 84 ? 5.611 -3.393 0.735 1.00 92.81 84 LEU A C 1
ATOM 697 O O . LEU A 1 84 ? 6.105 -3.313 1.856 1.00 92.81 84 LEU A O 1
ATOM 701 N N . TYR A 1 85 ? 6.229 -4.028 -0.258 1.00 91.88 85 TYR A N 1
ATOM 702 C CA . TYR A 1 85 ? 7.561 -4.603 -0.131 1.00 91.88 85 TYR A CA 1
ATOM 703 C C . TYR A 1 85 ? 8.630 -3.516 0.054 1.00 91.88 85 TYR A C 1
ATOM 705 O O . TYR A 1 85 ? 9.418 -3.599 0.992 1.00 91.88 85 TYR A O 1
ATOM 713 N N . LYS A 1 86 ? 8.625 -2.455 -0.766 1.00 90.31 86 LYS A N 1
ATOM 714 C CA . LYS A 1 86 ? 9.610 -1.364 -0.635 1.00 90.31 86 LYS A CA 1
ATOM 715 C C . LYS A 1 86 ? 9.539 -0.663 0.712 1.00 90.31 86 LYS A C 1
ATOM 717 O O . LYS A 1 86 ? 10.578 -0.409 1.308 1.00 90.31 86 LYS A O 1
ATOM 722 N N . ILE A 1 87 ? 8.338 -0.344 1.196 1.00 86.94 87 ILE A N 1
ATOM 723 C CA . ILE A 1 87 ? 8.205 0.333 2.492 1.00 86.94 87 ILE A CA 1
ATOM 724 C C . ILE A 1 87 ? 8.694 -0.568 3.637 1.00 86.94 87 ILE A C 1
ATOM 726 O O . ILE A 1 87 ? 9.315 -0.076 4.575 1.00 86.94 87 ILE A O 1
ATOM 730 N N . ALA A 1 88 ? 8.522 -1.891 3.508 1.00 84.69 88 ALA A N 1
ATOM 731 C CA . ALA A 1 88 ? 9.071 -2.864 4.447 1.00 84.69 88 ALA A CA 1
ATOM 732 C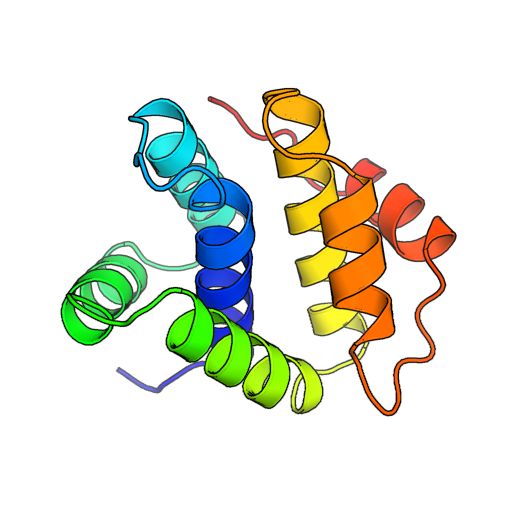 C . ALA A 1 88 ? 10.609 -2.906 4.460 1.00 84.69 88 ALA A C 1
ATOM 734 O O . ALA A 1 88 ? 11.213 -3.121 5.508 1.00 84.69 88 ALA A O 1
ATOM 735 N N . GLU A 1 89 ? 11.259 -2.684 3.316 1.00 82.56 89 GLU A N 1
ATOM 736 C CA . GLU A 1 89 ? 12.724 -2.659 3.226 1.00 82.56 89 GLU A CA 1
ATOM 737 C C . GLU A 1 89 ? 13.354 -1.374 3.775 1.00 82.56 89 GLU A C 1
ATOM 739 O O . GLU A 1 89 ? 14.484 -1.415 4.259 1.00 82.56 89 GLU A O 1
ATOM 744 N N . VAL A 1 90 ? 12.650 -0.241 3.691 1.00 72.00 90 VAL A N 1
ATOM 745 C CA . VAL A 1 90 ? 13.211 1.082 4.011 1.00 72.00 90 VAL A CA 1
ATOM 746 C C . VAL A 1 90 ? 13.394 1.296 5.514 1.00 72.00 90 VAL A C 1
ATOM 748 O O . VAL A 1 90 ? 14.437 1.803 5.920 1.00 72.00 90 VAL A O 1
ATOM 751 N N . ASP A 1 91 ? 12.418 0.912 6.341 1.00 62.00 91 ASP A N 1
ATOM 752 C CA . ASP A 1 91 ? 12.443 1.247 7.776 1.00 62.00 91 ASP A CA 1
ATOM 753 C C . ASP A 1 91 ? 12.923 0.080 8.659 1.00 62.00 91 ASP A C 1
ATOM 755 O O . ASP A 1 91 ? 13.261 0.257 9.826 1.00 62.00 91 ASP A O 1
ATOM 759 N N . GLY A 1 92 ? 12.947 -1.158 8.149 1.00 59.91 92 GLY A N 1
ATOM 760 C CA . GLY A 1 92 ? 13.311 -2.355 8.927 1.00 59.91 92 GLY A CA 1
ATOM 761 C C . GLY A 1 92 ? 12.398 -2.664 10.132 1.00 59.91 92 GLY A C 1
ATOM 762 O O . GLY A 1 92 ? 12.517 -3.742 10.718 1.00 59.91 92 GLY A O 1
ATOM 763 N N . LYS A 1 93 ? 11.485 -1.748 10.489 1.00 58.12 93 LYS A N 1
ATOM 764 C CA . LYS A 1 93 ? 10.421 -1.897 11.492 1.00 58.12 93 LYS A CA 1
ATOM 765 C C . LYS A 1 93 ? 9.300 -2.796 10.981 1.00 58.12 93 LYS A C 1
ATOM 767 O O . LYS A 1 93 ? 8.811 -3.653 11.708 1.00 58.12 93 LYS A O 1
ATOM 772 N N . VAL A 1 94 ? 8.955 -2.640 9.707 1.00 66.44 94 VAL A N 1
ATOM 773 C CA . VAL A 1 94 ? 7.998 -3.488 9.005 1.00 66.44 94 VAL A CA 1
ATOM 774 C C . VAL A 1 94 ? 8.710 -4.730 8.487 1.00 66.44 94 VAL A C 1
ATOM 776 O O . VAL A 1 94 ? 9.741 -4.653 7.818 1.00 66.44 94 VAL A O 1
ATOM 779 N N . HIS A 1 95 ? 8.148 -5.908 8.742 1.00 73.19 95 HIS A N 1
ATOM 780 C CA . HIS A 1 95 ? 8.774 -7.139 8.293 1.00 73.19 95 HIS A CA 1
ATOM 781 C C . HIS A 1 95 ? 8.264 -7.559 6.912 1.00 73.19 95 HIS A C 1
ATOM 783 O O . HIS A 1 95 ? 7.074 -7.775 6.711 1.00 73.19 95 HIS A O 1
ATOM 789 N N . VAL A 1 96 ? 9.179 -7.883 5.994 1.00 79.69 96 VAL A N 1
ATOM 790 C CA . VAL A 1 96 ? 8.872 -8.499 4.681 1.00 79.69 96 VAL A CA 1
ATOM 791 C C . VAL A 1 96 ? 7.933 -9.722 4.790 1.00 79.69 96 VAL A C 1
ATOM 793 O O . VAL A 1 96 ? 7.145 -10.006 3.886 1.00 79.69 96 VAL A O 1
ATOM 796 N N . LYS A 1 97 ? 7.959 -10.441 5.925 1.00 81.75 97 LYS A N 1
ATOM 797 C CA . LYS A 1 97 ? 7.041 -11.559 6.213 1.00 81.75 97 LYS A CA 1
ATOM 798 C C . LYS A 1 97 ? 5.562 -11.134 6.234 1.00 81.75 97 LYS A C 1
ATOM 800 O O . LYS A 1 97 ? 4.718 -11.927 5.837 1.00 81.75 97 LYS A O 1
ATOM 805 N N . GLU A 1 98 ? 5.248 -9.914 6.668 1.00 82.62 98 GLU A N 1
ATOM 806 C CA . GLU A 1 98 ? 3.882 -9.375 6.750 1.00 82.62 98 GLU A CA 1
ATOM 807 C C . GLU A 1 98 ? 3.325 -9.105 5.355 1.00 82.62 98 GLU A C 1
ATOM 809 O O . GLU A 1 98 ? 2.204 -9.513 5.057 1.00 82.62 98 GLU A O 1
ATOM 814 N N . VAL A 1 99 ? 4.151 -8.553 4.460 1.00 87.94 99 VAL A N 1
ATOM 815 C CA . VAL A 1 99 ? 3.824 -8.397 3.032 1.00 87.94 99 VAL A CA 1
ATOM 816 C C . VAL A 1 99 ? 3.512 -9.756 2.406 1.00 87.94 99 VAL A C 1
ATOM 818 O O . VAL A 1 99 ? 2.515 -9.913 1.704 1.00 87.94 99 VAL A O 1
ATOM 821 N N . ARG A 1 100 ? 4.331 -10.771 2.703 1.00 88.25 100 ARG A N 1
ATOM 822 C CA . ARG A 1 100 ? 4.113 -12.136 2.211 1.00 88.25 100 ARG A CA 1
ATOM 823 C C . ARG A 1 100 ? 2.815 -12.748 2.747 1.00 88.25 100 ARG A C 1
ATOM 825 O O . ARG A 1 100 ? 2.083 -13.370 1.984 1.00 88.25 100 ARG A O 1
ATOM 832 N N . PHE A 1 101 ? 2.508 -12.568 4.033 1.00 87.19 101 PHE A N 1
ATOM 833 C CA . PHE A 1 101 ? 1.248 -13.049 4.609 1.00 87.19 101 PHE A CA 1
ATOM 834 C C . PHE A 1 101 ? 0.025 -12.349 4.010 1.00 87.19 101 PHE A C 1
ATOM 836 O O . PHE A 1 101 ? -0.988 -13.008 3.783 1.00 87.19 101 PHE A O 1
ATOM 843 N N . LEU A 1 102 ? 0.122 -11.049 3.720 1.00 89.06 102 LEU A N 1
ATOM 844 C CA . LEU A 1 102 ? -0.924 -10.300 3.024 1.00 89.06 102 LEU A CA 1
ATOM 845 C C . LEU A 1 102 ? -1.129 -10.794 1.591 1.00 89.06 102 LEU A C 1
ATOM 847 O O . LEU A 1 102 ? -2.264 -10.968 1.167 1.00 89.06 102 LEU A O 1
ATOM 851 N N . LEU A 1 103 ? -0.051 -11.071 0.855 1.00 89.44 103 LEU A N 1
ATOM 852 C CA . LEU A 1 103 ? -0.160 -11.626 -0.494 1.00 89.44 103 LEU A CA 1
ATOM 853 C C . LEU A 1 103 ? -0.905 -12.966 -0.478 1.00 89.44 103 LEU A C 1
ATOM 855 O O . LEU A 1 103 ? -1.820 -13.192 -1.265 1.00 89.44 103 LEU A O 1
ATOM 859 N N . TYR A 1 104 ? -0.559 -13.838 0.467 1.00 89.31 104 TYR A N 1
ATOM 860 C CA . TYR A 1 104 ? -1.154 -15.170 0.573 1.00 89.31 104 TYR A CA 1
ATOM 861 C C . TYR A 1 104 ? -2.558 -15.187 1.185 1.00 89.31 104 TYR A C 1
ATOM 863 O O . TYR A 1 104 ? -3.203 -16.235 1.182 1.00 89.31 104 TYR A O 1
ATOM 871 N N . SER A 1 105 ? -3.058 -14.061 1.703 1.00 86.69 105 SER A N 1
ATOM 872 C CA . SER A 1 105 ? -4.457 -13.964 2.130 1.00 86.69 105 SER A CA 1
ATOM 873 C C . SER A 1 105 ? -5.416 -13.708 0.964 1.00 86.69 105 SER A C 1
ATOM 875 O O . SER A 1 105 ? -6.636 -13.807 1.136 1.00 86.69 105 SER A O 1
ATOM 877 N N . LEU A 1 106 ? -4.896 -13.419 -0.235 1.00 87.25 106 LEU A N 1
ATOM 878 C CA . LEU A 1 106 ? -5.714 -13.285 -1.432 1.00 87.25 106 LEU A CA 1
ATOM 879 C C . LEU A 1 106 ? -6.249 -14.643 -1.885 1.00 87.25 106 LEU A C 1
ATOM 881 O O . LEU A 1 106 ? -5.508 -15.607 -2.052 1.00 87.25 106 LEU A O 1
ATOM 885 N N . ARG A 1 107 ? -7.565 -14.712 -2.117 1.00 76.88 107 ARG A N 1
ATOM 886 C CA . ARG A 1 107 ? -8.255 -15.970 -2.447 1.00 76.88 107 ARG A CA 1
ATOM 887 C C . ARG A 1 107 ? -7.840 -16.556 -3.803 1.00 76.88 107 ARG A C 1
ATOM 889 O O . ARG A 1 107 ? -7.846 -17.774 -3.949 1.00 76.88 107 ARG A O 1
ATOM 896 N N . HIS A 1 108 ? -7.507 -15.704 -4.774 1.00 74.56 108 HIS A N 1
ATOM 897 C CA . HIS A 1 108 ? -7.261 -16.081 -6.172 1.00 74.56 108 HIS A CA 1
ATOM 898 C C . HIS A 1 108 ? -6.196 -15.188 -6.828 1.00 74.56 108 HIS A C 1
ATOM 900 O O . HIS A 1 108 ? -6.466 -14.550 -7.842 1.00 74.56 108 HIS A O 1
ATOM 906 N N . THR A 1 109 ? -5.009 -15.085 -6.228 1.00 80.56 109 THR A N 1
ATOM 907 C CA . THR A 1 109 ? -3.895 -14.362 -6.858 1.00 80.56 109 THR A CA 1
ATOM 908 C C . THR A 1 109 ? -2.926 -15.339 -7.522 1.00 80.56 109 THR A C 1
ATOM 910 O O . THR A 1 109 ? -2.519 -16.317 -6.901 1.00 80.56 109 THR A O 1
ATOM 913 N N . ASP A 1 110 ? -2.556 -15.056 -8.773 1.00 87.50 110 ASP A N 1
ATOM 914 C CA . ASP A 1 110 ? -1.506 -15.772 -9.521 1.00 87.50 110 ASP A CA 1
ATOM 915 C C . ASP A 1 110 ? -0.143 -15.056 -9.398 1.00 87.50 110 ASP A C 1
ATOM 917 O O . ASP A 1 110 ? 0.752 -15.226 -10.227 1.00 87.50 110 ASP A O 1
ATOM 921 N N . ILE A 1 111 ? -0.002 -14.183 -8.395 1.00 91.81 111 ILE A N 1
ATOM 922 C CA . ILE A 1 111 ? 1.216 -13.416 -8.143 1.00 91.81 111 ILE A CA 1
ATOM 923 C C . ILE A 1 111 ? 2.118 -14.202 -7.196 1.00 91.81 111 ILE A C 1
ATOM 925 O O . ILE A 1 111 ? 1.828 -14.364 -6.011 1.00 91.81 111 ILE A O 1
ATOM 929 N N . GLU A 1 112 ? 3.268 -14.620 -7.707 1.00 92.50 112 GLU A N 1
ATOM 930 C CA . GLU A 1 112 ? 4.346 -15.177 -6.904 1.00 92.50 112 GLU A CA 1
ATOM 931 C C . GLU A 1 112 ? 5.125 -14.069 -6.190 1.00 92.50 112 GLU A C 1
ATOM 933 O O . GLU A 1 112 ? 5.367 -12.989 -6.736 1.00 92.50 112 GLU A O 1
ATOM 938 N N . PHE A 1 113 ? 5.616 -14.354 -4.983 1.00 91.44 113 PHE A N 1
ATOM 939 C CA . PHE A 1 113 ? 6.358 -13.363 -4.195 1.00 91.44 113 PHE A CA 1
ATOM 940 C C . PHE A 1 113 ? 7.609 -12.835 -4.926 1.00 91.44 113 PHE A C 1
ATOM 942 O O . PHE A 1 113 ? 7.921 -11.651 -4.849 1.00 91.44 113 PHE A O 1
ATOM 949 N N . ALA A 1 114 ? 8.273 -13.674 -5.726 1.00 92.56 114 ALA A N 1
ATOM 950 C CA . ALA A 1 114 ? 9.414 -13.257 -6.546 1.00 92.56 114 ALA A CA 1
ATOM 951 C C . ALA A 1 114 ? 9.045 -12.198 -7.606 1.00 92.56 114 ALA A C 1
ATOM 953 O O . ALA A 1 114 ? 9.882 -11.385 -8.002 1.00 92.56 114 ALA A O 1
ATOM 954 N N . GLN A 1 115 ? 7.792 -12.183 -8.079 1.00 95.00 115 GLN A N 1
ATOM 955 C CA . GLN A 1 115 ? 7.312 -11.141 -8.990 1.00 95.00 115 GLN A CA 1
ATOM 956 C C . GLN A 1 115 ? 7.172 -9.806 -8.260 1.00 95.00 115 GLN A C 1
ATOM 958 O O . GLN A 1 115 ? 7.505 -8.773 -8.839 1.00 95.00 115 GLN A O 1
ATOM 963 N N . VAL A 1 116 ? 6.736 -9.830 -6.997 1.00 95.31 116 VAL A N 1
ATOM 964 C CA . VAL A 1 116 ? 6.662 -8.643 -6.133 1.00 95.31 116 VAL A CA 1
ATOM 965 C C . VAL A 1 116 ? 8.053 -8.048 -5.920 1.00 95.31 116 VAL A C 1
ATOM 967 O O . VAL A 1 116 ? 8.245 -6.863 -6.180 1.00 95.31 116 VAL A O 1
ATOM 970 N N . GLU A 1 117 ? 9.032 -8.871 -5.532 1.00 93.25 117 GLU A N 1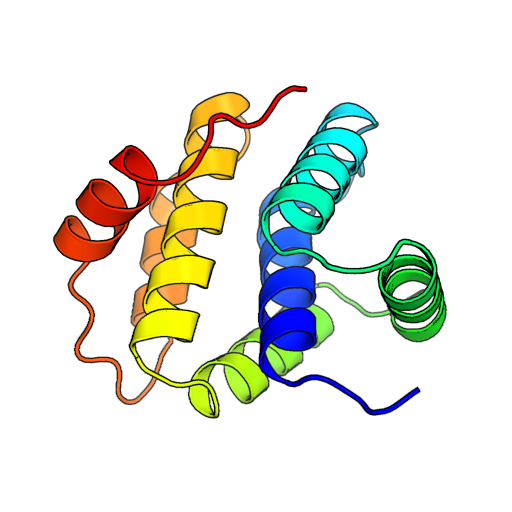
ATOM 971 C CA . GLU A 1 117 ? 10.430 -8.450 -5.337 1.00 93.25 117 GLU A CA 1
ATOM 972 C C . GLU A 1 117 ? 11.006 -7.827 -6.615 1.00 93.25 117 GLU A C 1
ATOM 974 O O . GLU A 1 117 ? 11.573 -6.732 -6.598 1.00 93.25 117 GLU A O 1
ATOM 979 N N . LYS A 1 118 ? 10.795 -8.490 -7.760 1.00 95.44 118 LYS A N 1
ATOM 980 C CA . LYS A 1 118 ? 11.220 -7.965 -9.059 1.00 95.44 118 LYS A CA 1
ATOM 981 C C . LYS A 1 118 ? 10.562 -6.617 -9.363 1.00 95.44 118 LYS A C 1
ATOM 983 O O . LYS A 1 118 ? 11.259 -5.680 -9.744 1.00 95.44 118 LYS A O 1
ATOM 988 N N . LYS A 1 119 ? 9.240 -6.508 -9.189 1.00 96.88 119 LYS A N 1
ATOM 989 C CA . LYS A 1 119 ? 8.492 -5.277 -9.472 1.00 96.88 119 LYS A CA 1
ATOM 990 C C . LYS A 1 119 ? 8.919 -4.130 -8.557 1.00 96.88 119 LYS A C 1
ATOM 992 O O . LYS A 1 119 ? 9.051 -3.005 -9.025 1.00 96.88 119 LYS A O 1
ATOM 997 N N . ALA A 1 120 ? 9.193 -4.401 -7.284 1.00 93.88 120 ALA A N 1
ATOM 998 C CA . ALA A 1 120 ? 9.690 -3.405 -6.335 1.00 93.88 120 ALA A CA 1
ATOM 999 C C . ALA A 1 120 ? 11.029 -2.781 -6.775 1.00 93.88 120 ALA A C 1
ATOM 1001 O O . ALA A 1 120 ? 11.249 -1.580 -6.579 1.00 93.88 120 ALA A O 1
ATOM 1002 N N . GLY A 1 121 ? 11.889 -3.567 -7.432 1.00 92.06 121 GLY A N 1
ATOM 1003 C CA . GLY A 1 121 ? 13.126 -3.083 -8.051 1.00 92.06 121 GLY A CA 1
ATOM 1004 C C . GLY A 1 121 ? 12.915 -2.166 -9.264 1.00 92.06 121 GLY A C 1
ATOM 1005 O O . GLY A 1 121 ? 13.808 -1.392 -9.598 1.00 92.06 121 GLY A O 1
ATOM 1006 N N . GLU A 1 122 ? 11.747 -2.221 -9.908 1.00 94.25 122 GLU A N 1
ATOM 1007 C CA . GLU A 1 122 ? 11.378 -1.364 -11.047 1.00 94.25 122 GLU A CA 1
ATOM 1008 C C . GLU A 1 122 ? 10.712 -0.049 -10.605 1.00 94.25 122 GLU A C 1
ATOM 1010 O O . GLU A 1 122 ? 10.713 0.927 -11.355 1.00 94.25 122 GLU A O 1
ATOM 1015 N N . LEU A 1 123 ? 10.125 -0.017 -9.404 1.00 93.81 123 LEU A N 1
ATOM 1016 C CA . LEU A 1 123 ? 9.470 1.174 -8.864 1.00 93.81 123 LEU A CA 1
ATOM 1017 C C . LEU A 1 123 ? 10.493 2.227 -8.396 1.00 93.81 123 LEU A C 1
ATOM 1019 O O . LEU A 1 123 ? 11.576 1.863 -7.920 1.00 93.81 123 LEU A O 1
ATOM 1023 N N . PRO A 1 124 ? 10.148 3.528 -8.427 1.00 91.62 124 PRO A N 1
ATOM 1024 C CA . PRO A 1 124 ? 10.980 4.595 -7.866 1.00 91.62 124 PRO A CA 1
ATOM 1025 C C . PRO A 1 124 ? 11.355 4.349 -6.396 1.00 91.62 124 PRO A C 1
ATOM 1027 O O . PRO A 1 124 ? 10.660 3.635 -5.670 1.00 91.62 124 PRO A O 1
ATOM 1030 N N . ALA A 1 125 ? 12.485 4.898 -5.951 1.00 87.50 125 ALA A N 1
ATOM 1031 C CA . ALA A 1 125 ? 12.863 4.863 -4.538 1.00 87.50 125 ALA A CA 1
ATOM 1032 C C . ALA A 1 125 ? 11.899 5.722 -3.705 1.00 87.50 125 ALA A C 1
ATOM 1034 O O . ALA A 1 125 ? 11.462 6.766 -4.183 1.00 87.50 125 ALA A O 1
ATOM 1035 N N . ILE A 1 126 ? 11.609 5.289 -2.474 1.00 84.56 126 ILE A N 1
ATOM 1036 C CA . ILE A 1 126 ? 10.849 6.094 -1.510 1.00 84.56 126 ILE A CA 1
ATOM 1037 C C . ILE A 1 126 ? 11.822 7.093 -0.882 1.00 84.56 126 ILE A C 1
ATOM 1039 O O . ILE A 1 126 ? 12.849 6.693 -0.330 1.00 84.56 126 ILE A O 1
ATOM 1043 N N . LEU A 1 127 ? 11.511 8.380 -0.988 1.00 75.25 127 LEU A N 1
ATOM 1044 C CA . LEU A 1 127 ? 12.278 9.459 -0.377 1.00 75.25 127 LEU A CA 1
ATOM 1045 C C . LEU A 1 127 ? 11.632 9.819 0.969 1.00 75.25 127 LEU A C 1
ATOM 1047 O O . LEU A 1 127 ? 10.636 10.542 1.007 1.00 75.25 127 LEU A O 1
ATOM 1051 N N . VAL A 1 128 ? 12.182 9.278 2.058 1.00 65.62 128 VAL A N 1
ATOM 1052 C CA . VAL A 1 128 ? 11.770 9.556 3.451 1.00 65.62 128 VAL A CA 1
ATOM 1053 C C . VAL A 1 128 ? 12.575 10.685 4.081 1.00 65.62 128 VAL A C 1
ATOM 1055 O O . VAL A 1 128 ? 13.803 10.732 3.840 1.00 65.62 128 VAL A O 1
#

Foldseek 3Di:
DDDDLLVLLLVLVLCLQCCVVVDDDPVSVLLVVQVCVLVVNDPVNVVVSCVVCVPPDSVRSLVSNLVSLLVDDLVSVLLSLLSSCLVCVPPVPGHNVVSVVSVVVRPDHPDDVVSSVVVNVVGDHRDD

Radius of gyration: 13.33 Å; chains: 1; bounding box: 28×32×29 Å

Secondary structure (DSSP, 8-state):
----HHHHHHHHHHHHHHGGGS---HHHHHHHHHHHHHTT--HHHHHHHHHHTTT--HHHHHHHHHHHHTTS-HHHHHHHHHHHHHHHHHHSSS-HHHHHHHHHT-TT----HHHHHHHHHHSPPP--